Protein AF-A0A936MEN5-F1 (afdb_monomer)

Structure (mmCIF, N/CA/C/O backbone):
data_AF-A0A936MEN5-F1
#
_entry.id   AF-A0A936MEN5-F1
#
loop_
_atom_site.group_PDB
_atom_site.id
_atom_site.type_symbol
_atom_site.label_atom_id
_atom_site.label_alt_id
_atom_site.label_comp_id
_atom_site.label_asym_id
_atom_site.label_entity_id
_atom_site.label_seq_id
_atom_site.pdbx_PDB_ins_code
_atom_site.Cartn_x
_atom_site.Cartn_y
_atom_site.Cartn_z
_atom_site.occupancy
_atom_site.B_iso_or_equiv
_atom_site.auth_seq_id
_atom_site.auth_comp_id
_atom_site.auth_asym_id
_atom_site.auth_atom_id
_atom_site.pdbx_PDB_model_num
ATOM 1 N N . MET A 1 1 ? -27.589 3.993 -7.753 1.00 36.75 1 MET A N 1
ATOM 2 C CA . MET A 1 1 ? -27.238 3.497 -6.403 1.00 36.75 1 MET A CA 1
ATOM 3 C C . MET A 1 1 ? -25.749 3.167 -6.223 1.00 36.75 1 MET A C 1
ATOM 5 O O . MET A 1 1 ? -25.201 3.557 -5.208 1.00 36.75 1 MET A O 1
ATOM 9 N N . ALA A 1 2 ? -25.048 2.535 -7.181 1.00 29.86 2 ALA A N 1
ATOM 10 C CA . ALA A 1 2 ? -23.585 2.337 -7.078 1.00 29.86 2 ALA A CA 1
ATOM 11 C C . ALA A 1 2 ? -22.759 3.634 -7.266 1.00 29.86 2 ALA A C 1
ATOM 13 O O . ALA A 1 2 ? -21.683 3.771 -6.696 1.00 29.86 2 ALA A O 1
ATOM 14 N N . LEU A 1 3 ? -23.285 4.605 -8.023 1.00 28.14 3 LEU A N 1
ATOM 15 C CA . LEU A 1 3 ? -22.621 5.889 -8.296 1.00 28.14 3 LEU A CA 1
ATOM 16 C C . LEU A 1 3 ? -22.562 6.831 -7.078 1.00 28.14 3 LEU A C 1
ATOM 18 O O . LEU A 1 3 ? -21.575 7.537 -6.907 1.00 28.14 3 LEU A O 1
ATOM 22 N N . GLU A 1 4 ? -23.560 6.801 -6.190 1.00 29.73 4 GLU A N 1
ATOM 23 C CA . GLU A 1 4 ? -23.579 7.654 -4.987 1.00 29.73 4 GLU A CA 1
ATOM 24 C C . GLU A 1 4 ? -22.535 7.218 -3.951 1.00 29.73 4 GLU A C 1
ATOM 26 O O . GLU A 1 4 ? -21.900 8.052 -3.308 1.00 29.73 4 GLU A O 1
ATOM 31 N N . ALA A 1 5 ? -22.283 5.909 -3.854 1.00 30.38 5 ALA A N 1
ATOM 32 C CA . ALA A 1 5 ? -21.250 5.363 -2.981 1.00 30.38 5 ALA A CA 1
ATOM 33 C C . ALA A 1 5 ? -19.829 5.706 -3.461 1.00 30.38 5 ALA A C 1
ATOM 35 O O . ALA A 1 5 ? -18.930 5.800 -2.640 1.00 30.38 5 ALA A O 1
ATOM 36 N N . VAL A 1 6 ? -19.606 5.928 -4.762 1.00 36.91 6 VAL A N 1
ATOM 37 C CA . VAL A 1 6 ? -18.304 6.390 -5.281 1.00 36.91 6 VAL A CA 1
ATOM 38 C C . VAL A 1 6 ? -18.118 7.891 -5.026 1.00 36.91 6 VAL A C 1
ATOM 40 O O . VAL A 1 6 ? -17.028 8.321 -4.655 1.00 36.91 6 VAL A O 1
ATOM 43 N N . ALA A 1 7 ? 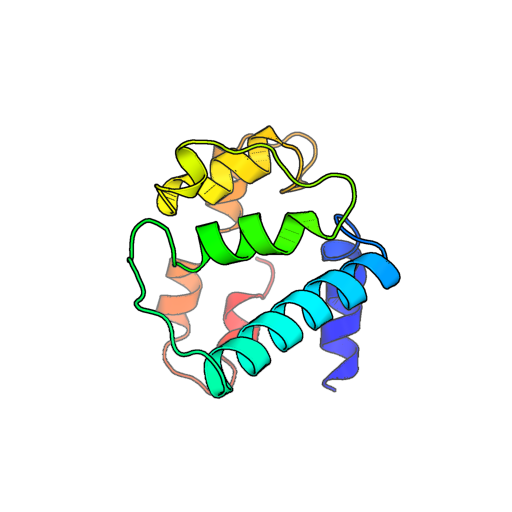-19.186 8.685 -5.148 1.00 33.66 7 ALA A N 1
ATOM 44 C CA . ALA A 1 7 ? -19.149 10.128 -4.912 1.00 33.66 7 ALA A CA 1
ATOM 45 C C . ALA A 1 7 ? -18.862 10.487 -3.443 1.00 33.66 7 ALA A C 1
ATOM 47 O O . ALA A 1 7 ? -18.089 11.403 -3.177 1.00 33.66 7 ALA A O 1
ATOM 48 N N . ALA A 1 8 ? -19.404 9.722 -2.489 1.00 32.25 8 ALA A N 1
ATOM 49 C CA . ALA A 1 8 ? -19.185 9.948 -1.057 1.00 32.25 8 ALA A CA 1
ATOM 50 C C . ALA A 1 8 ? -17.728 9.716 -0.600 1.00 32.25 8 ALA A C 1
ATOM 52 O O . ALA A 1 8 ? -17.321 10.227 0.440 1.00 32.25 8 ALA A O 1
ATOM 53 N N . TRP A 1 9 ? -16.935 8.972 -1.379 1.00 35.25 9 TRP A N 1
ATOM 54 C CA . TRP A 1 9 ? -15.524 8.683 -1.093 1.00 35.25 9 TRP A CA 1
ATOM 55 C C . TRP A 1 9 ? -14.567 9.462 -1.995 1.00 35.25 9 TRP A C 1
ATOM 57 O O . TRP A 1 9 ? -13.361 9.421 -1.772 1.00 35.25 9 TRP A O 1
ATOM 67 N N . ALA A 1 10 ? -15.072 10.192 -2.993 1.00 34.91 10 ALA A N 1
ATOM 68 C CA . ALA A 1 10 ? -14.243 10.982 -3.896 1.00 34.91 10 ALA A CA 1
ATOM 69 C C . ALA A 1 10 ? -13.368 12.024 -3.164 1.00 34.91 10 ALA A C 1
ATOM 71 O O . ALA A 1 10 ? -12.198 12.115 -3.523 1.00 34.91 10 ALA A O 1
ATOM 72 N N . PRO A 1 11 ? -13.839 12.728 -2.111 1.00 39.06 11 PRO A N 1
ATOM 73 C CA . PRO A 1 11 ? -12.987 13.627 -1.326 1.00 39.06 11 PRO A CA 1
ATOM 74 C C . PRO A 1 11 ? -11.963 12.882 -0.456 1.00 39.06 11 PRO A C 1
ATOM 76 O O . PRO A 1 11 ? -10.865 13.376 -0.263 1.00 39.06 11 PRO A O 1
ATOM 79 N N . LEU A 1 12 ? -12.293 11.674 0.023 1.00 40.44 12 LEU A N 1
ATOM 80 C CA . LEU A 1 12 ? -11.396 10.822 0.825 1.00 40.44 12 LEU A CA 1
ATOM 81 C C . LEU A 1 12 ? -10.347 10.079 -0.028 1.00 40.44 12 LEU A C 1
ATOM 83 O O . LEU A 1 12 ? -9.351 9.588 0.491 1.00 40.44 12 LEU A O 1
ATOM 87 N N . MET A 1 13 ? -10.582 9.965 -1.338 1.00 38.69 13 MET A N 1
ATOM 88 C CA . MET A 1 13 ? -9.667 9.385 -2.332 1.00 38.69 13 MET A CA 1
ATOM 89 C C . MET A 1 13 ? -8.921 10.458 -3.141 1.00 38.69 13 MET A C 1
ATOM 91 O O . MET A 1 13 ? -8.017 10.132 -3.915 1.00 38.69 13 MET A O 1
ATOM 95 N N . ALA A 1 14 ? -9.302 11.729 -2.997 1.00 40.53 14 ALA A N 1
ATOM 96 C CA . ALA A 1 14 ? -8.614 12.862 -3.592 1.00 40.53 14 ALA A CA 1
ATOM 97 C C . ALA A 1 14 ? -7.410 13.223 -2.718 1.00 40.53 14 ALA A C 1
ATOM 99 O O . ALA A 1 14 ? -7.475 14.155 -1.931 1.00 40.53 14 ALA A O 1
ATOM 100 N N . GLY A 1 15 ? -6.322 12.458 -2.837 1.00 56.28 15 GLY A N 1
ATOM 101 C CA . GLY A 1 15 ? -5.136 12.747 -2.024 1.00 56.28 15 GLY A CA 1
ATOM 102 C C . GLY A 1 15 ? -3.821 12.078 -2.408 1.00 56.28 15 GLY A C 1
ATOM 103 O O . GLY A 1 15 ? -2.844 12.254 -1.694 1.00 56.28 15 GLY A O 1
ATOM 104 N N . VAL A 1 16 ? -3.722 11.308 -3.504 1.00 59.44 16 VAL A N 1
ATOM 105 C CA . VAL A 1 16 ? -2.426 10.661 -3.829 1.00 59.44 16 VAL A CA 1
ATOM 106 C C . VAL A 1 16 ? -2.048 10.700 -5.307 1.00 59.44 16 VAL A C 1
ATOM 108 O O . VAL A 1 16 ? -0.872 10.871 -5.611 1.00 59.44 16 VAL A O 1
ATOM 111 N N . LEU A 1 17 ? -3.001 10.548 -6.232 1.00 68.19 17 LEU A N 1
ATOM 112 C CA . LEU A 1 17 ? -2.725 10.486 -7.673 1.00 68.19 17 LEU A CA 1
ATOM 113 C C . LEU A 1 17 ? -3.811 11.213 -8.470 1.00 68.19 17 LEU A C 1
ATOM 115 O O . LEU A 1 17 ? -5.006 11.052 -8.199 1.00 68.19 17 LEU A O 1
ATOM 119 N N . ASP A 1 18 ? -3.397 11.967 -9.483 1.00 84.38 18 ASP A N 1
ATOM 120 C CA . ASP A 1 18 ? -4.292 12.566 -10.469 1.00 84.38 18 ASP A CA 1
ATOM 121 C C . ASP A 1 18 ? -4.927 11.476 -11.376 1.00 84.38 18 ASP A C 1
ATOM 123 O O . ASP A 1 18 ? -4.617 10.280 -11.267 1.00 84.38 18 ASP A O 1
ATOM 127 N N . PRO A 1 19 ? -5.910 11.811 -12.234 1.00 90.19 19 PRO A N 1
ATOM 128 C CA . PRO A 1 19 ? -6.552 10.823 -13.102 1.00 90.19 19 PRO A CA 1
ATOM 129 C C . PRO A 1 19 ? -5.570 10.057 -13.999 1.00 90.19 19 PRO A C 1
ATOM 131 O O . PRO A 1 19 ? -5.751 8.853 -14.205 1.00 90.19 19 PRO A O 1
ATOM 134 N N . GLU A 1 20 ? -4.530 10.727 -14.496 1.00 91.19 20 GLU A N 1
ATOM 135 C CA . GLU A 1 20 ? -3.514 10.117 -15.352 1.00 91.19 20 GLU A CA 1
ATOM 136 C C . GLU A 1 20 ? -2.653 9.121 -14.578 1.00 91.19 20 GLU A C 1
ATOM 138 O O . GLU A 1 20 ? -2.503 7.982 -15.024 1.00 91.19 20 GLU A O 1
ATOM 143 N N . GLY A 1 21 ? -2.189 9.478 -13.380 1.00 90.81 21 GLY A N 1
ATOM 144 C CA . GLY A 1 21 ? -1.395 8.599 -12.530 1.00 90.81 21 GLY A CA 1
ATOM 145 C C . GLY A 1 21 ? -2.165 7.369 -12.041 1.00 90.81 21 GLY A C 1
ATOM 146 O O . GLY A 1 21 ? -1.627 6.259 -11.984 1.00 90.81 21 GLY A O 1
ATOM 147 N N . ARG A 1 22 ? -3.473 7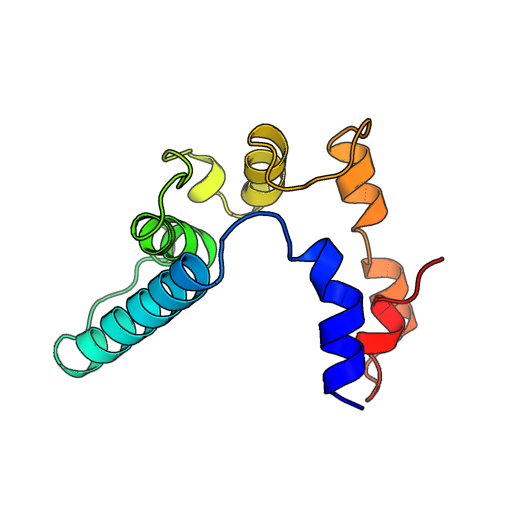.505 -11.773 1.00 91.12 22 ARG A N 1
ATOM 148 C CA . ARG A 1 22 ? -4.345 6.346 -11.492 1.00 91.12 22 ARG A CA 1
ATOM 149 C C . ARG A 1 22 ? -4.453 5.410 -12.693 1.00 91.12 22 ARG A C 1
ATOM 151 O O . ARG A 1 22 ? -4.380 4.191 -12.528 1.00 91.12 22 ARG A O 1
ATOM 158 N N . ARG A 1 23 ? -4.609 5.963 -13.901 1.00 93.31 23 ARG A N 1
ATOM 159 C CA . ARG A 1 23 ? -4.646 5.178 -15.143 1.00 93.31 23 ARG A CA 1
ATOM 160 C C . ARG A 1 23 ? -3.308 4.486 -15.400 1.00 93.31 23 ARG A C 1
ATOM 162 O O . ARG A 1 23 ? -3.308 3.307 -15.738 1.00 93.31 23 ARG A O 1
ATOM 169 N N . ALA A 1 24 ? -2.194 5.193 -15.227 1.00 94.38 24 ALA A N 1
ATOM 170 C CA . ALA A 1 24 ? -0.852 4.653 -15.413 1.00 94.38 24 ALA A CA 1
ATOM 171 C C . ALA A 1 24 ? -0.580 3.483 -14.458 1.00 94.38 24 ALA A C 1
ATOM 173 O O . ALA A 1 24 ? -0.185 2.409 -14.904 1.00 94.38 24 ALA A O 1
ATOM 174 N N . PHE A 1 25 ? -0.902 3.645 -13.171 1.00 94.06 25 PHE A N 1
ATOM 175 C CA . PHE A 1 25 ? -0.784 2.583 -12.168 1.00 94.06 25 PHE A CA 1
ATOM 176 C C . PHE A 1 25 ? -1.606 1.341 -12.527 1.00 94.06 25 PHE A C 1
ATOM 178 O O . PHE A 1 25 ? -1.102 0.222 -12.474 1.00 94.06 25 PHE A O 1
ATOM 185 N N . PHE A 1 26 ? -2.862 1.525 -12.943 1.00 95.50 26 PHE A N 1
ATOM 186 C CA . PHE A 1 26 ? -3.709 0.415 -13.379 1.00 95.50 26 PHE A CA 1
ATOM 187 C C . PHE A 1 26 ? -3.135 -0.307 -14.606 1.00 95.50 26 PHE A C 1
ATOM 189 O O . PHE A 1 26 ? -3.086 -1.537 -14.638 1.00 95.50 26 PHE A O 1
ATOM 196 N N . LEU A 1 27 ? -2.683 0.446 -15.612 1.00 97.44 27 LEU A N 1
ATOM 197 C CA . LEU A 1 27 ? -2.104 -0.133 -16.823 1.00 97.44 27 LEU A CA 1
ATOM 198 C C . LEU A 1 27 ? -0.787 -0.862 -16.553 1.00 97.44 27 LEU A C 1
ATOM 200 O O . LEU A 1 27 ? -0.532 -1.867 -17.210 1.00 97.44 27 LEU A O 1
ATOM 204 N N . GLU A 1 28 ? 0.006 -0.419 -15.577 1.00 97.25 28 GLU A N 1
ATOM 205 C CA . GLU A 1 28 ? 1.220 -1.129 -15.168 1.00 97.25 28 GLU A CA 1
ATOM 206 C C . GLU A 1 28 ? 0.897 -2.518 -14.593 1.00 97.25 28 GLU A C 1
ATOM 208 O O . GLU A 1 28 ? 1.519 -3.507 -14.982 1.00 97.25 28 GLU A O 1
ATOM 213 N N . TYR A 1 29 ? -0.152 -2.639 -13.773 1.00 95.94 29 TYR A N 1
ATOM 214 C CA . TYR A 1 29 ? -0.641 -3.950 -13.330 1.00 95.94 29 TYR A CA 1
ATOM 215 C C . TYR A 1 29 ? -1.106 -4.828 -14.496 1.00 95.94 29 TYR A C 1
ATOM 217 O O . TYR A 1 29 ? -0.745 -6.003 -14.563 1.00 95.94 29 TYR A O 1
ATOM 225 N N . VAL A 1 30 ? -1.891 -4.276 -15.429 1.00 97.62 30 VAL A N 1
ATOM 226 C CA . VAL A 1 30 ? -2.359 -5.021 -16.613 1.00 97.62 30 VAL A CA 1
ATOM 227 C C . VAL A 1 30 ? -1.176 -5.497 -17.458 1.00 97.62 30 VAL A C 1
ATOM 229 O O . VAL A 1 30 ? -1.173 -6.638 -17.920 1.00 97.62 30 VAL A O 1
ATOM 232 N N . ARG A 1 31 ? -0.151 -4.655 -17.627 1.00 97.56 31 ARG A N 1
ATOM 233 C CA . ARG A 1 31 ? 1.083 -5.006 -18.333 1.00 97.56 31 ARG A CA 1
ATOM 234 C C . ARG A 1 31 ? 1.782 -6.191 -17.665 1.00 97.56 31 ARG A C 1
ATOM 236 O O . ARG A 1 31 ? 2.132 -7.134 -18.368 1.00 97.56 31 ARG A O 1
ATOM 243 N N . GLN A 1 32 ? 1.952 -6.172 -16.340 1.00 95.31 32 GLN A N 1
ATOM 244 C CA . GLN A 1 32 ? 2.578 -7.279 -15.604 1.00 95.31 32 GLN A CA 1
ATOM 245 C C . GLN A 1 32 ? 1.770 -8.575 -15.688 1.00 95.31 32 GLN A C 1
ATOM 247 O O . GLN A 1 32 ? 2.333 -9.629 -15.964 1.00 95.31 32 GLN A O 1
ATOM 252 N N . ILE A 1 33 ? 0.447 -8.503 -15.527 1.00 94.94 33 ILE A N 1
ATOM 253 C CA . ILE A 1 33 ? -0.434 -9.674 -15.642 1.00 94.94 33 ILE A CA 1
ATOM 254 C C . ILE A 1 33 ? -0.353 -10.290 -17.044 1.00 94.94 33 ILE A C 1
ATOM 256 O O . ILE A 1 33 ? -0.278 -11.509 -17.178 1.00 94.94 33 ILE A O 1
ATOM 260 N N . ASN A 1 34 ? -0.331 -9.461 -18.090 1.00 97.69 34 ASN A N 1
ATOM 261 C CA . ASN A 1 34 ? -0.183 -9.950 -19.459 1.00 97.69 34 ASN A CA 1
ATOM 262 C C . ASN A 1 34 ? 1.207 -10.544 -19.709 1.00 97.69 34 ASN A C 1
ATOM 264 O O . ASN A 1 34 ? 1.300 -11.570 -20.371 1.00 97.69 34 ASN A O 1
ATOM 268 N N . ALA A 1 35 ? 2.272 -9.964 -19.148 1.00 96.75 35 ALA A N 1
ATOM 269 C CA . ALA A 1 35 ? 3.615 -10.532 -19.259 1.00 96.75 35 ALA A CA 1
ATOM 270 C C . ALA A 1 35 ? 3.694 -11.933 -18.633 1.00 96.75 35 ALA A C 1
ATOM 272 O O . ALA A 1 35 ? 4.291 -12.823 -19.227 1.00 96.75 35 ALA A O 1
ATOM 273 N N . LEU A 1 36 ? 3.015 -12.162 -17.503 1.00 96.00 36 LEU A N 1
ATOM 274 C CA . LEU A 1 36 ? 2.972 -13.465 -16.826 1.00 96.00 36 LEU A CA 1
ATOM 275 C C . LEU A 1 36 ? 2.301 -14.574 -17.650 1.00 96.00 36 LEU A C 1
ATOM 277 O O . LEU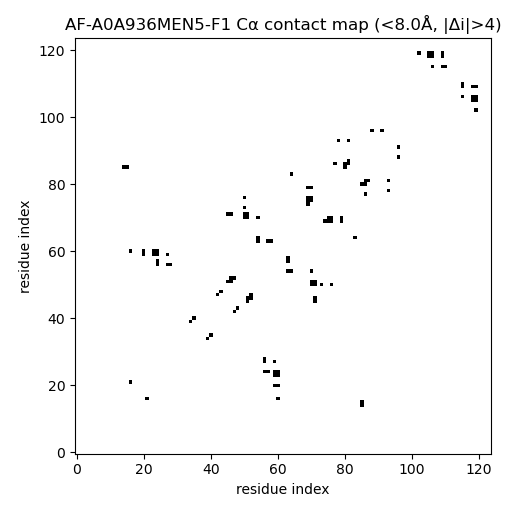 A 1 36 ? 2.559 -15.754 -17.415 1.00 96.00 36 LEU A O 1
ATOM 281 N N . LYS A 1 37 ? 1.445 -14.214 -18.615 1.00 96.69 37 LYS A N 1
ATOM 282 C CA . LYS A 1 37 ? 0.851 -15.172 -19.556 1.00 96.69 37 LYS A CA 1
ATOM 283 C C . LYS A 1 37 ? 1.909 -15.765 -20.488 1.00 96.69 37 LYS A C 1
ATOM 285 O O . LYS A 1 37 ? 1.877 -16.964 -20.751 1.00 96.69 37 LYS A O 1
ATOM 290 N N . ASP A 1 38 ? 2.804 -14.921 -20.992 1.00 97.81 38 ASP A N 1
ATOM 291 C CA . ASP A 1 38 ? 3.818 -15.305 -21.977 1.00 97.81 38 ASP A CA 1
ATOM 292 C C . ASP A 1 38 ? 5.124 -15.761 -21.294 1.00 97.81 38 ASP A C 1
ATOM 294 O O . ASP A 1 38 ? 5.832 -16.635 -21.796 1.00 97.81 38 ASP A O 1
ATOM 298 N N . HIS A 1 39 ? 5.411 -15.209 -20.113 1.00 97.12 39 HIS A N 1
ATOM 299 C CA . HIS A 1 39 ? 6.593 -15.458 -19.295 1.00 97.12 39 HIS A CA 1
ATOM 300 C C . HIS A 1 39 ? 6.182 -15.715 -17.836 1.00 97.12 39 HIS A C 1
ATOM 302 O O . HIS A 1 39 ? 6.155 -14.785 -17.031 1.00 97.12 39 HIS A O 1
ATOM 308 N N . PRO A 1 40 ? 5.840 -16.963 -17.470 1.00 94.56 40 PRO A N 1
ATOM 309 C CA . PRO A 1 40 ? 5.496 -17.285 -16.091 1.00 94.56 40 PRO A CA 1
ATOM 310 C C . PRO A 1 40 ? 6.697 -17.075 -15.159 1.00 94.56 40 PRO A C 1
ATOM 312 O O . PRO A 1 40 ? 7.833 -17.408 -15.502 1.00 94.56 40 PRO A O 1
ATOM 315 N N . GLU A 1 41 ? 6.433 -16.574 -13.953 1.00 93.94 41 GLU A N 1
ATOM 316 C CA . GLU A 1 41 ? 7.448 -16.285 -12.936 1.00 93.94 41 GLU A CA 1
ATOM 317 C C . GLU A 1 41 ? 7.182 -17.065 -11.643 1.00 93.94 41 GLU A C 1
ATOM 319 O O . GLU A 1 41 ? 6.040 -17.376 -11.296 1.00 93.94 41 GLU A O 1
ATOM 324 N N . PHE A 1 42 ? 8.248 -17.369 -10.900 1.00 94.00 42 PHE A N 1
ATOM 325 C CA . PHE A 1 42 ? 8.138 -17.940 -9.560 1.00 94.00 42 PHE A CA 1
ATOM 326 C C . PHE A 1 42 ? 8.004 -16.830 -8.519 1.00 94.00 42 PHE A C 1
ATOM 328 O O . PHE A 1 42 ? 8.832 -15.922 -8.454 1.00 94.00 42 PHE A O 1
ATOM 335 N N . TYR A 1 43 ? 6.990 -16.936 -7.663 1.00 92.62 43 TYR A N 1
ATOM 336 C CA . TYR A 1 43 ? 6.726 -15.944 -6.628 1.00 92.62 43 TYR A CA 1
ATOM 337 C C . TYR A 1 43 ? 7.466 -16.235 -5.327 1.00 92.62 43 TYR A C 1
ATOM 339 O O . TYR A 1 43 ? 7.522 -17.372 -4.859 1.00 92.62 43 TYR A O 1
ATOM 347 N N . ASN A 1 44 ? 7.969 -15.174 -4.700 1.00 91.69 44 ASN A N 1
ATOM 348 C CA . ASN A 1 44 ? 8.555 -15.223 -3.369 1.00 91.69 44 ASN A CA 1
ATOM 349 C C . ASN A 1 44 ? 7.718 -14.357 -2.426 1.00 91.69 44 ASN A C 1
ATOM 351 O O . ASN A 1 44 ? 7.563 -13.170 -2.671 1.00 91.69 44 ASN A O 1
ATOM 355 N N . SER A 1 45 ? 7.216 -14.914 -1.325 1.00 89.06 45 SER A N 1
ATOM 356 C CA . SER A 1 45 ? 6.336 -14.190 -0.394 1.00 89.06 45 SER A CA 1
ATOM 357 C C . SER A 1 45 ? 6.952 -12.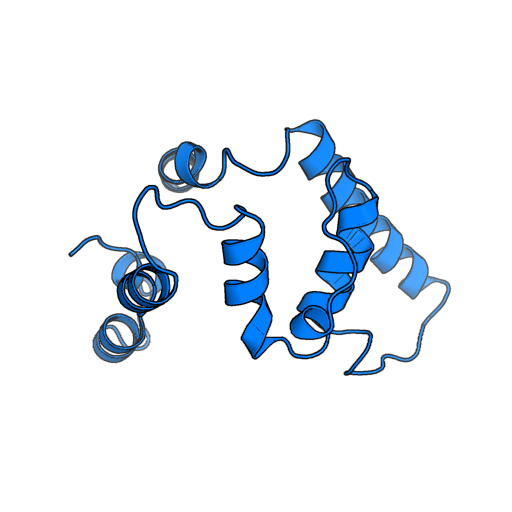914 0.201 1.00 89.06 45 SER A C 1
ATOM 359 O O . SER A 1 45 ? 6.220 -12.011 0.605 1.00 89.06 45 SER A O 1
ATOM 361 N N . LEU A 1 46 ? 8.284 -12.818 0.263 1.00 89.44 46 LEU A N 1
ATOM 362 C CA . LEU A 1 46 ? 8.990 -11.632 0.747 1.00 89.44 46 LEU A CA 1
ATOM 363 C C . LEU A 1 46 ? 8.973 -10.493 -0.276 1.00 89.44 46 LEU A C 1
ATOM 365 O O . LEU A 1 46 ? 8.782 -9.344 0.105 1.00 89.44 46 LEU A O 1
ATOM 369 N N . THR A 1 47 ? 9.189 -10.798 -1.557 1.00 89.88 47 THR A N 1
ATOM 370 C CA . THR A 1 47 ? 9.336 -9.787 -2.622 1.00 89.88 47 THR A CA 1
ATOM 371 C C . THR A 1 47 ? 8.100 -9.655 -3.502 1.00 89.88 47 THR A C 1
ATOM 373 O O . THR A 1 47 ? 7.953 -8.660 -4.204 1.00 89.88 47 THR A O 1
ATOM 376 N N . THR A 1 48 ? 7.185 -10.614 -3.432 1.00 91.94 48 THR A N 1
ATOM 377 C CA . THR A 1 48 ? 5.947 -10.688 -4.201 1.00 91.94 48 THR A CA 1
ATOM 378 C C . THR A 1 48 ? 4.771 -10.908 -3.259 1.00 91.94 48 THR A C 1
ATOM 380 O O . THR A 1 48 ? 4.260 -12.013 -3.079 1.00 91.94 48 THR A O 1
ATOM 383 N N . ASN A 1 49 ? 4.335 -9.824 -2.635 1.00 91.56 49 ASN A N 1
ATOM 384 C CA . ASN A 1 49 ? 3.145 -9.799 -1.801 1.00 91.56 49 ASN A CA 1
ATOM 385 C C . ASN A 1 49 ? 2.307 -8.558 -2.112 1.00 91.56 49 ASN A C 1
ATOM 387 O O . ASN A 1 49 ? 2.614 -7.773 -3.011 1.00 91.56 49 ASN A O 1
ATOM 391 N N . CYS A 1 50 ? 1.216 -8.383 -1.369 1.00 89.31 50 CYS A N 1
ATOM 392 C CA . CYS A 1 50 ? 0.308 -7.264 -1.581 1.00 89.31 50 CYS A CA 1
ATOM 393 C C . CYS A 1 50 ? 0.981 -5.897 -1.395 1.00 89.31 50 CYS A C 1
ATOM 395 O O . CYS A 1 50 ? 0.559 -4.938 -2.026 1.00 89.31 50 CYS A O 1
ATOM 397 N N . THR A 1 51 ? 2.024 -5.784 -0.573 1.00 93.88 51 THR A N 1
ATOM 398 C CA . THR A 1 51 ? 2.708 -4.518 -0.310 1.00 93.88 51 THR A CA 1
ATOM 399 C C . THR A 1 51 ? 3.817 -4.242 -1.314 1.00 93.88 51 THR A C 1
ATOM 401 O O . THR A 1 51 ? 3.846 -3.164 -1.907 1.00 93.88 51 THR A O 1
ATOM 404 N N . THR A 1 52 ? 4.727 -5.195 -1.516 1.00 94.50 52 THR A N 1
ATOM 405 C CA . THR A 1 52 ? 5.880 -5.007 -2.404 1.00 94.50 52 THR A CA 1
ATOM 406 C C . THR A 1 52 ? 5.437 -4.801 -3.845 1.00 94.50 52 THR A C 1
ATOM 408 O O . THR A 1 52 ? 5.952 -3.902 -4.501 1.00 94.50 52 THR A O 1
ATOM 411 N N . ASN A 1 53 ? 4.409 -5.522 -4.304 1.00 94.62 53 ASN A N 1
ATOM 412 C CA . ASN A 1 53 ? 3.854 -5.326 -5.643 1.00 94.62 53 ASN A CA 1
ATOM 413 C C . ASN A 1 53 ? 3.241 -3.929 -5.808 1.00 94.62 53 ASN A C 1
ATOM 415 O O . ASN A 1 53 ? 3.458 -3.280 -6.828 1.00 94.62 53 ASN A O 1
ATOM 419 N N . ILE A 1 54 ? 2.501 -3.430 -4.807 1.00 93.75 54 ILE A N 1
ATOM 420 C CA . ILE A 1 54 ? 1.964 -2.060 -4.831 1.00 93.75 54 ILE A CA 1
ATOM 421 C C . ILE A 1 54 ? 3.099 -1.042 -4.892 1.00 93.75 54 ILE A C 1
ATOM 423 O O . ILE A 1 54 ? 3.031 -0.120 -5.703 1.00 93.75 54 ILE A O 1
ATOM 427 N N . TRP A 1 55 ? 4.138 -1.217 -4.076 1.00 95.31 55 TRP A N 1
ATOM 428 C CA . TRP A 1 55 ? 5.290 -0.325 -4.069 1.00 95.31 55 TRP A CA 1
ATOM 429 C C . TRP A 1 55 ? 6.010 -0.308 -5.423 1.00 95.31 55 TRP A C 1
ATOM 431 O O . TRP A 1 55 ? 6.145 0.763 -6.013 1.00 95.31 55 TRP A O 1
ATOM 441 N N . THR A 1 56 ? 6.367 -1.474 -5.969 1.00 95.12 56 THR A N 1
ATOM 442 C CA . THR A 1 56 ? 7.025 -1.590 -7.280 1.00 95.12 56 THR A CA 1
ATOM 443 C C . THR A 1 56 ? 6.185 -0.953 -8.384 1.00 95.12 56 THR A C 1
ATOM 445 O O . THR A 1 56 ? 6.699 -0.163 -9.171 1.00 95.12 56 THR A O 1
ATOM 448 N N . ASN A 1 57 ? 4.875 -1.212 -8.400 1.00 95.06 57 ASN A N 1
ATOM 449 C CA . ASN A 1 57 ? 3.971 -0.642 -9.401 1.00 95.06 57 ASN A CA 1
ATOM 450 C C . ASN A 1 57 ? 3.750 0.861 -9.233 1.00 95.06 57 ASN A C 1
ATOM 452 O O . ASN A 1 57 ? 3.428 1.550 -10.199 1.00 95.06 57 ASN A O 1
ATOM 456 N N . SER A 1 58 ? 3.957 1.403 -8.031 1.00 93.62 58 SER A N 1
ATOM 457 C CA . SER A 1 58 ? 3.806 2.839 -7.787 1.00 93.62 58 SER A CA 1
ATOM 458 C C . SER A 1 58 ? 4.887 3.675 -8.471 1.00 93.62 58 SER A C 1
ATOM 460 O O . SER A 1 58 ? 4.661 4.860 -8.697 1.00 93.62 58 SER A O 1
ATOM 462 N N . HIS A 1 59 ? 6.013 3.066 -8.870 1.00 94.50 59 HIS A N 1
ATOM 463 C CA . HIS A 1 59 ? 7.121 3.745 -9.549 1.00 94.50 59 HIS A CA 1
ATOM 464 C C . HIS A 1 59 ? 6.742 4.367 -10.898 1.00 94.50 59 HIS A C 1
ATOM 466 O O . HIS A 1 59 ? 7.445 5.262 -11.360 1.00 94.50 59 HIS A O 1
ATOM 472 N N . VAL A 1 60 ? 5.631 3.944 -11.516 1.00 94.75 60 VAL A N 1
ATOM 473 C CA . VAL A 1 60 ? 5.117 4.591 -12.735 1.00 94.75 60 VAL A CA 1
ATOM 474 C C . VAL A 1 60 ? 4.652 6.031 -12.483 1.00 94.75 60 VAL A C 1
ATOM 476 O O . VAL A 1 60 ? 4.530 6.810 -13.424 1.00 94.75 60 VAL A O 1
ATOM 479 N N . ASN A 1 61 ? 4.411 6.400 -11.221 1.00 91.00 61 ASN A N 1
ATOM 480 C CA . ASN A 1 61 ? 3.944 7.722 -10.838 1.00 91.00 61 ASN A CA 1
ATOM 481 C C . ASN A 1 61 ? 5.053 8.584 -10.215 1.00 91.00 61 ASN A C 1
ATOM 483 O O . ASN A 1 61 ? 5.906 8.082 -9.468 1.00 91.00 61 ASN A O 1
ATOM 487 N N . PRO A 1 62 ? 5.012 9.910 -10.446 1.00 85.06 62 PRO A N 1
ATOM 488 C CA . PRO A 1 62 ? 5.820 10.846 -9.681 1.00 85.06 62 PRO A CA 1
ATOM 489 C C . PRO A 1 62 ? 5.405 10.805 -8.202 1.00 85.06 62 PRO A C 1
ATOM 491 O O . PRO A 1 62 ? 4.233 10.638 -7.870 1.00 85.06 62 PRO A O 1
ATOM 494 N N . GLY A 1 63 ? 6.378 10.940 -7.299 1.00 85.12 63 GLY A N 1
ATOM 495 C CA . GLY A 1 63 ? 6.122 10.869 -5.859 1.00 85.12 63 GLY A CA 1
ATOM 496 C C . GLY A 1 63 ? 5.874 9.451 -5.341 1.00 85.12 63 GLY A C 1
ATOM 497 O O . GLY A 1 63 ? 5.144 9.282 -4.369 1.00 85.12 63 GLY A O 1
ATOM 498 N N . HIS A 1 64 ? 6.450 8.412 -5.945 1.00 89.56 64 HIS A N 1
ATOM 499 C CA . HIS A 1 64 ? 6.532 7.112 -5.276 1.00 89.56 64 HIS A CA 1
ATOM 500 C C . HIS A 1 64 ? 7.367 7.225 -3.993 1.00 89.56 64 HIS A C 1
ATOM 502 O O . HIS A 1 64 ? 8.264 8.062 -3.874 1.00 89.56 64 HIS A O 1
ATOM 508 N N . LEU A 1 65 ? 7.040 6.400 -3.005 1.00 91.69 65 LEU A N 1
ATOM 509 C CA . LEU A 1 65 ? 7.761 6.390 -1.740 1.00 91.69 65 LEU A CA 1
ATOM 510 C C . LEU A 1 65 ? 9.082 5.609 -1.875 1.00 91.69 65 LEU A C 1
ATOM 512 O O . LEU A 1 65 ? 9.120 4.628 -2.621 1.00 91.69 65 LEU A O 1
ATOM 516 N N . PRO A 1 66 ? 10.165 6.004 -1.179 1.00 93.75 66 PRO A N 1
ATOM 517 C CA . PRO A 1 66 ? 11.424 5.261 -1.217 1.00 93.75 66 PRO A CA 1
ATOM 518 C C . PRO A 1 66 ? 11.270 3.849 -0.630 1.00 93.75 66 PRO A C 1
ATOM 520 O O . PRO A 1 66 ? 10.333 3.557 0.106 1.00 93.75 66 PRO A O 1
ATOM 523 N N . LEU A 1 67 ? 12.206 2.945 -0.916 1.00 93.94 67 LEU A N 1
ATOM 524 C CA . LEU A 1 67 ? 12.185 1.631 -0.272 1.00 93.94 67 LEU A CA 1
ATOM 525 C C . LEU A 1 67 ? 12.412 1.776 1.243 1.00 93.94 67 LEU A C 1
ATOM 527 O O . LEU A 1 67 ? 13.363 2.419 1.681 1.00 93.94 67 LEU A O 1
ATOM 531 N N . SER A 1 68 ? 11.565 1.128 2.041 1.00 95.44 68 SER A N 1
ATOM 532 C CA . SER A 1 68 ? 11.709 0.998 3.493 1.00 95.44 68 SER A CA 1
ATOM 533 C C . SER A 1 68 ? 11.556 -0.464 3.895 1.00 95.44 68 SER A C 1
ATOM 535 O O . SER A 1 68 ? 10.783 -1.201 3.283 1.00 95.44 68 SER A O 1
ATOM 537 N N . TRP A 1 69 ? 12.228 -0.895 4.965 1.00 95.69 69 TRP A N 1
ATOM 538 C CA . TRP A 1 69 ? 12.043 -2.245 5.514 1.00 95.69 69 TRP A CA 1
ATOM 539 C C . TRP A 1 69 ? 10.578 -2.511 5.910 1.00 95.69 69 TRP A C 1
ATOM 541 O O . TRP A 1 69 ? 10.114 -3.648 5.836 1.00 95.69 69 TRP A O 1
ATOM 551 N N . LYS A 1 70 ? 9.820 -1.454 6.245 1.00 95.38 70 LYS A N 1
ATOM 552 C CA . LYS A 1 70 ? 8.383 -1.516 6.556 1.00 95.38 70 LYS A CA 1
ATOM 553 C C . LYS A 1 70 ? 7.532 -1.998 5.371 1.00 95.38 70 LYS A C 1
ATOM 555 O O . LYS A 1 70 ? 6.412 -2.446 5.576 1.00 95.38 70 LYS A O 1
ATOM 560 N N . ILE A 1 71 ? 8.059 -1.942 4.144 1.00 94.62 71 ILE A N 1
ATOM 561 C CA . ILE A 1 71 ? 7.415 -2.483 2.934 1.00 94.62 71 ILE A CA 1
ATOM 562 C C . ILE A 1 71 ? 7.529 -4.013 2.895 1.00 94.62 71 ILE A C 1
ATOM 564 O O . ILE A 1 71 ? 6.598 -4.688 2.465 1.00 94.62 71 ILE A O 1
ATOM 568 N N . LEU A 1 72 ? 8.644 -4.566 3.384 1.00 93.06 72 LEU A N 1
ATOM 569 C CA . LEU A 1 72 ? 8.849 -6.014 3.496 1.00 93.06 72 LEU A CA 1
ATOM 570 C C . LEU A 1 72 ? 8.052 -6.602 4.670 1.00 93.06 72 LEU A C 1
ATOM 572 O O . LEU A 1 72 ? 7.553 -7.721 4.593 1.00 93.06 72 LEU A O 1
ATOM 576 N N . ALA A 1 73 ? 7.910 -5.835 5.752 1.00 93.50 73 ALA A N 1
ATOM 577 C CA . ALA A 1 73 ? 7.120 -6.199 6.920 1.00 93.50 73 ALA A CA 1
ATOM 578 C C . ALA A 1 73 ? 5.719 -5.568 6.848 1.00 93.50 73 ALA A C 1
ATOM 580 O O . ALA A 1 73 ? 5.450 -4.582 7.531 1.00 93.50 73 ALA A O 1
ATOM 581 N N . SER A 1 74 ? 4.816 -6.154 6.050 1.00 89.19 74 SER A N 1
ATOM 582 C CA . SER A 1 74 ? 3.501 -5.582 5.694 1.00 89.19 74 SER A CA 1
ATOM 583 C C . SER A 1 74 ? 2.674 -5.007 6.860 1.00 89.19 74 SER A C 1
ATOM 585 O O . SER A 1 74 ? 1.918 -4.058 6.663 1.00 89.19 74 SER A O 1
ATOM 587 N N . GLY A 1 75 ? 2.825 -5.528 8.084 1.00 92.00 75 GLY A N 1
ATOM 588 C CA . GLY A 1 75 ? 2.167 -4.991 9.284 1.00 92.00 75 GLY A CA 1
ATOM 589 C C . GLY A 1 75 ? 2.563 -3.551 9.654 1.00 92.00 75 GLY A C 1
ATOM 590 O O . GLY A 1 75 ? 1.794 -2.872 10.329 1.00 92.00 75 GLY A O 1
ATOM 591 N N . HIS A 1 76 ? 3.713 -3.061 9.181 1.00 95.44 76 HIS A N 1
ATOM 592 C CA . HIS A 1 76 ? 4.224 -1.706 9.428 1.00 95.44 76 HIS A CA 1
ATOM 593 C C . HIS A 1 76 ? 3.922 -0.712 8.297 1.00 95.44 76 HIS A C 1
ATOM 595 O O . HIS A 1 76 ? 4.239 0.472 8.407 1.00 95.44 76 HIS A O 1
ATOM 601 N N . VAL A 1 77 ? 3.287 -1.157 7.212 1.00 94.56 77 VAL A N 1
ATOM 602 C CA . VAL A 1 77 ? 2.951 -0.298 6.066 1.00 94.56 77 VAL A CA 1
ATOM 603 C C . VAL A 1 77 ? 2.045 0.869 6.450 1.00 94.56 77 VAL A C 1
ATOM 605 O O . VAL A 1 77 ? 2.310 1.972 5.978 1.00 94.56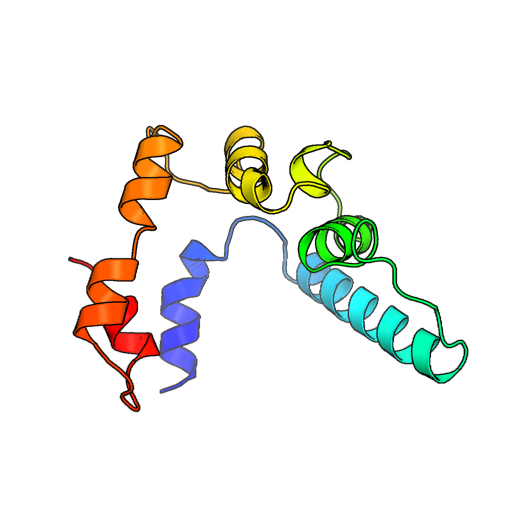 77 VAL A O 1
ATOM 608 N N . PRO A 1 78 ? 1.019 0.709 7.312 1.00 93.19 78 PRO A N 1
ATOM 609 C CA . PRO A 1 78 ? 0.195 1.848 7.705 1.00 93.19 78 PRO A CA 1
ATOM 610 C C . PRO A 1 78 ? 1.005 2.940 8.417 1.00 93.19 78 PRO A C 1
ATOM 612 O O . PRO A 1 78 ? 0.811 4.117 8.138 1.00 93.19 78 PRO A O 1
ATOM 615 N N . GLU A 1 79 ? 1.950 2.559 9.279 1.00 94.06 79 GLU A N 1
ATOM 616 C CA . GLU A 1 79 ? 2.845 3.507 9.954 1.00 94.06 79 GLU A CA 1
ATOM 617 C C . GLU A 1 79 ? 3.748 4.217 8.940 1.00 94.06 79 GLU A C 1
ATOM 619 O O . GLU A 1 79 ? 3.866 5.437 8.961 1.00 94.06 79 GLU A O 1
ATOM 624 N N . TYR A 1 80 ? 4.309 3.465 7.988 1.00 94.75 80 TYR A N 1
ATOM 625 C CA . TYR A 1 80 ? 5.115 4.026 6.908 1.00 94.75 80 TYR A CA 1
ATOM 626 C C . TYR A 1 80 ? 4.338 5.047 6.063 1.00 94.75 80 TYR A C 1
ATOM 628 O O . TYR A 1 80 ? 4.845 6.122 5.750 1.00 94.75 80 TYR A O 1
ATOM 636 N N . LEU A 1 81 ? 3.090 4.739 5.709 1.00 92.75 81 LEU A N 1
ATOM 637 C CA . LEU A 1 81 ? 2.229 5.654 4.964 1.00 92.75 81 LEU A CA 1
ATOM 638 C C . LEU A 1 81 ? 1.884 6.904 5.786 1.00 92.75 81 LEU A C 1
ATOM 640 O O . LEU A 1 81 ? 1.887 8.000 5.232 1.00 92.75 81 LEU A O 1
ATOM 644 N N . PHE A 1 82 ? 1.636 6.762 7.090 1.00 92.50 82 PHE A N 1
ATOM 645 C CA . PHE A 1 82 ? 1.387 7.887 7.994 1.00 92.50 82 PHE A CA 1
ATOM 646 C C . PHE A 1 82 ? 2.602 8.823 8.101 1.00 92.50 82 PHE A C 1
ATOM 648 O O . PHE A 1 82 ? 2.467 10.025 7.888 1.00 92.50 82 PHE A O 1
ATOM 655 N N . GLU A 1 83 ? 3.799 8.276 8.337 1.00 92.44 83 GLU A N 1
ATOM 656 C CA . GLU A 1 83 ? 5.061 9.035 8.413 1.00 92.44 83 GLU A CA 1
ATOM 657 C C . GLU A 1 83 ? 5.365 9.818 7.125 1.00 92.44 83 GLU A C 1
ATOM 659 O O . GLU A 1 83 ? 6.007 10.864 7.170 1.00 92.44 83 GLU A O 1
ATOM 664 N N . ASN A 1 84 ? 4.886 9.326 5.978 1.00 91.19 84 ASN A N 1
ATOM 665 C CA . ASN A 1 84 ? 5.061 9.958 4.669 1.00 91.19 84 ASN A CA 1
ATOM 666 C C . ASN A 1 84 ? 3.837 10.778 4.215 1.00 91.19 84 ASN A C 1
ATOM 668 O O . ASN A 1 84 ? 3.710 11.084 3.027 1.00 91.19 84 ASN A O 1
ATOM 672 N N . GLY A 1 85 ? 2.915 11.101 5.130 1.00 88.06 85 GLY A N 1
ATOM 673 C CA . GLY A 1 85 ? 1.764 11.966 4.856 1.00 88.06 85 GLY A CA 1
ATOM 674 C C . GLY A 1 85 ? 0.732 11.377 3.889 1.00 88.06 85 GLY A C 1
ATOM 675 O O . GLY A 1 85 ? -0.007 12.123 3.262 1.00 88.06 85 GLY A O 1
ATOM 676 N N . ARG A 1 86 ? 0.685 10.048 3.725 1.00 86.69 86 ARG A N 1
ATOM 677 C CA . ARG A 1 86 ? -0.270 9.347 2.839 1.00 86.69 86 ARG A CA 1
ATOM 678 C C . ARG A 1 86 ? -1.551 8.902 3.529 1.00 86.69 86 ARG A C 1
ATOM 680 O O . ARG A 1 86 ? -2.477 8.462 2.856 1.00 86.69 86 ARG A O 1
ATOM 687 N N . LEU A 1 87 ? -1.587 8.972 4.854 1.00 85.12 87 LEU A N 1
ATOM 688 C CA . LEU A 1 87 ? -2.793 8.785 5.652 1.00 85.12 87 LEU A CA 1
ATOM 689 C C . LEU A 1 87 ? -3.127 10.144 6.268 1.00 85.12 87 LEU A C 1
ATOM 691 O O . LEU A 1 87 ? -2.585 10.503 7.310 1.00 85.12 87 LEU A O 1
ATOM 695 N N . GLU A 1 88 ? -3.936 10.932 5.562 1.00 68.12 88 GLU A N 1
ATOM 696 C CA . GLU A 1 88 ? -4.310 12.283 5.983 1.00 68.12 88 GLU A CA 1
ATOM 697 C C . GLU A 1 88 ? -5.305 12.243 7.154 1.00 68.12 88 GLU A C 1
ATOM 699 O O . GLU A 1 88 ? -6.428 11.764 7.009 1.00 68.12 88 GLU A O 1
ATOM 704 N N . ASP A 1 89 ? -4.904 12.781 8.308 1.00 68.88 89 ASP A N 1
ATOM 705 C CA . ASP A 1 89 ? -5.812 13.223 9.377 1.00 68.88 89 ASP A CA 1
ATOM 706 C C . ASP A 1 89 ? -5.114 14.349 10.173 1.00 68.88 89 ASP A C 1
ATOM 708 O O . ASP A 1 89 ? -4.279 14.075 11.047 1.00 68.88 89 ASP A O 1
ATOM 712 N N . PRO A 1 90 ? -5.339 15.629 9.808 1.00 73.75 90 PRO A N 1
ATOM 713 C CA . PRO A 1 90 ? -4.624 16.754 10.399 1.00 73.75 90 PRO A CA 1
ATOM 714 C C . PRO A 1 90 ? -4.752 16.789 11.925 1.00 73.75 90 PRO A C 1
ATOM 716 O O . PRO A 1 90 ? -5.848 16.868 12.475 1.00 73.75 90 PRO A O 1
ATOM 719 N N . GLY A 1 91 ? -3.609 16.781 12.614 1.00 81.50 91 GLY A N 1
ATOM 720 C CA . GLY A 1 91 ? -3.547 16.919 14.072 1.00 81.50 91 GLY A CA 1
ATOM 721 C C . GLY A 1 91 ? -3.716 15.620 14.863 1.00 81.50 91 GLY A C 1
ATOM 722 O O . GLY A 1 91 ? -3.741 15.678 16.091 1.00 81.50 91 GLY A O 1
ATOM 723 N N . LEU A 1 92 ? -3.797 14.463 14.202 1.00 88.88 92 LEU A N 1
ATOM 724 C CA . LEU A 1 92 ? -3.805 13.168 14.878 1.00 88.88 92 LEU A CA 1
ATOM 725 C C . LEU A 1 92 ? -2.426 12.532 15.004 1.00 88.88 92 LEU A C 1
ATOM 727 O O . LEU A 1 92 ? -1.568 12.675 14.138 1.00 88.88 92 LEU A O 1
ATOM 731 N N . THR A 1 93 ? -2.257 11.727 16.053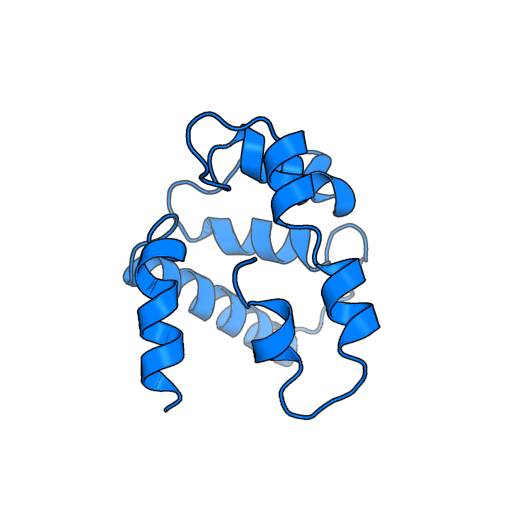 1.00 93.94 93 THR A N 1
ATOM 732 C CA . THR A 1 93 ? -1.164 10.754 16.140 1.00 93.94 93 THR A CA 1
ATOM 733 C C . THR A 1 93 ? -1.505 9.484 15.351 1.00 93.94 93 THR A C 1
ATOM 735 O O . THR A 1 93 ? -2.677 9.156 15.151 1.00 93.94 93 THR A O 1
ATOM 738 N N . PHE A 1 94 ? -0.495 8.696 14.964 1.00 93.25 94 PHE A N 1
ATOM 739 C CA . PHE A 1 94 ? -0.727 7.399 14.313 1.00 93.25 94 PHE A CA 1
ATOM 740 C C . PHE A 1 94 ? -1.618 6.473 15.160 1.00 93.25 94 PHE A C 1
ATOM 742 O O . PHE A 1 94 ? -2.496 5.792 14.632 1.00 93.25 94 PHE A O 1
ATOM 749 N N . ALA A 1 95 ? -1.463 6.506 16.488 1.00 94.50 95 ALA A N 1
ATOM 750 C CA . ALA A 1 95 ? -2.305 5.745 17.405 1.00 94.50 95 ALA A CA 1
ATOM 751 C C . ALA A 1 95 ? -3.781 6.175 17.335 1.00 94.50 95 ALA A C 1
ATOM 753 O O . ALA A 1 95 ? -4.672 5.339 17.480 1.00 94.50 95 ALA A O 1
ATOM 754 N N . ASP A 1 96 ? -4.067 7.460 17.117 1.00 93.00 96 ASP A N 1
ATOM 755 C CA . ASP A 1 96 ? -5.440 7.952 16.950 1.00 93.00 96 ASP A CA 1
ATOM 756 C C . ASP A 1 96 ? -6.035 7.471 15.625 1.00 93.00 96 ASP A C 1
ATOM 758 O O . ASP A 1 96 ? -7.169 6.985 15.606 1.00 93.00 96 ASP A O 1
ATOM 762 N N . VAL A 1 97 ? -5.248 7.518 14.543 1.00 90.88 97 VAL A N 1
ATOM 763 C CA . VAL A 1 97 ? -5.628 6.973 13.230 1.00 90.88 97 VAL A CA 1
ATOM 764 C C . VAL A 1 97 ? -5.950 5.479 13.341 1.00 90.88 97 VAL A C 1
ATOM 766 O O . VAL A 1 97 ? -6.999 5.035 12.872 1.00 90.88 97 VAL A O 1
ATOM 769 N N . GLN A 1 98 ? -5.110 4.697 14.028 1.00 91.31 98 GLN A N 1
ATOM 770 C CA . GLN A 1 98 ? -5.355 3.269 14.259 1.00 91.31 98 GLN A CA 1
ATOM 771 C C . GLN A 1 98 ? -6.642 3.018 15.052 1.00 91.31 98 GLN A C 1
ATOM 773 O O . GLN A 1 98 ? -7.414 2.128 14.691 1.00 91.31 98 GLN A O 1
ATOM 778 N N . ARG A 1 99 ? -6.904 3.802 16.110 1.00 90.50 99 ARG A N 1
ATOM 779 C CA . ARG A 1 99 ? -8.145 3.677 16.891 1.00 90.50 99 ARG A CA 1
ATOM 780 C C . ARG A 1 99 ? -9.376 3.987 16.042 1.00 90.50 99 ARG A C 1
ATOM 782 O O . ARG A 1 99 ? -10.326 3.209 16.072 1.00 90.50 99 ARG A O 1
ATOM 789 N N . ARG A 1 100 ? -9.346 5.057 15.240 1.00 86.69 100 ARG A N 1
ATOM 790 C CA . ARG A 1 100 ? -10.445 5.422 14.322 1.00 86.69 100 ARG A CA 1
ATOM 791 C C . ARG A 1 100 ? -10.699 4.347 13.260 1.00 86.69 100 ARG A C 1
ATOM 793 O O . ARG A 1 100 ? -11.851 4.039 12.954 1.00 86.69 100 ARG A O 1
ATOM 800 N N . ALA A 1 101 ? -9.634 3.741 12.734 1.00 88.06 101 ALA A N 1
ATOM 801 C CA . ALA A 1 101 ? -9.708 2.688 11.723 1.00 88.06 101 ALA A CA 1
ATOM 802 C C . ALA A 1 101 ? -10.100 1.303 12.283 1.00 88.06 101 ALA A C 1
ATOM 804 O O . ALA A 1 101 ? -10.331 0.368 11.512 1.00 88.06 101 ALA A O 1
ATOM 805 N N . HIS A 1 102 ? -10.186 1.132 13.607 1.00 90.44 102 HIS A N 1
ATOM 806 C CA . HIS A 1 102 ? -10.460 -0.162 14.226 1.00 90.44 102 HIS A CA 1
ATOM 807 C C . HIS A 1 102 ? -11.943 -0.564 14.106 1.00 90.44 102 HIS A C 1
ATOM 809 O O . HIS A 1 102 ? -12.773 -0.310 14.981 1.00 90.44 102 HIS A O 1
ATOM 815 N N . ILE A 1 103 ? -12.278 -1.262 13.018 1.00 91.56 103 ILE A N 1
ATOM 816 C CA . ILE A 1 103 ? -13.647 -1.714 12.719 1.00 91.56 103 ILE A CA 1
ATOM 817 C C . ILE A 1 103 ? -13.996 -3.101 13.282 1.00 91.56 103 ILE A C 1
ATOM 819 O O . ILE A 1 103 ? -15.121 -3.562 13.102 1.00 91.56 103 ILE A O 1
ATOM 823 N N . ASN A 1 104 ? -13.071 -3.795 13.955 1.00 93.38 104 ASN A N 1
ATOM 824 C CA . ASN A 1 104 ? -13.252 -5.209 14.317 1.00 93.38 104 ASN A CA 1
ATOM 825 C C . ASN A 1 104 ? -14.500 -5.460 15.173 1.00 93.38 104 ASN A C 1
ATOM 827 O O . ASN A 1 104 ? -15.194 -6.449 14.957 1.00 93.38 104 ASN A O 1
ATOM 831 N N . ALA A 1 105 ? -14.801 -4.576 16.129 1.00 93.06 105 ALA A N 1
ATOM 832 C CA . ALA A 1 105 ? -16.003 -4.695 16.954 1.00 93.06 10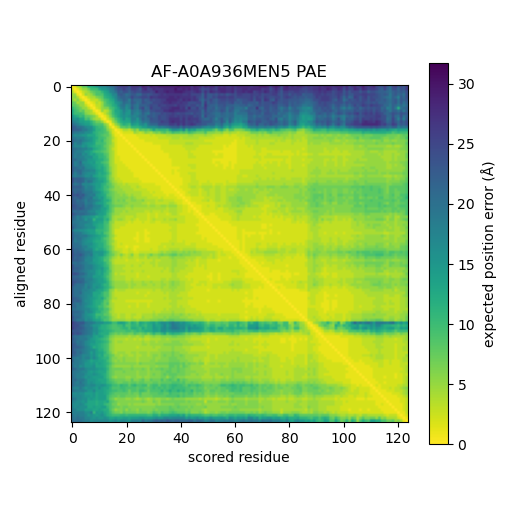5 ALA A CA 1
ATOM 833 C C . ALA A 1 105 ? -17.281 -4.576 16.104 1.00 93.06 105 ALA A C 1
ATOM 835 O O . ALA A 1 105 ? -18.173 -5.415 16.216 1.00 93.06 105 ALA A O 1
ATOM 836 N N . ARG A 1 106 ? -17.321 -3.599 15.186 1.00 91.00 106 ARG A N 1
ATOM 837 C CA . ARG A 1 106 ? -18.429 -3.391 14.238 1.00 91.00 106 ARG A CA 1
ATOM 838 C C . ARG A 1 106 ? -18.596 -4.586 13.300 1.00 91.00 106 ARG A C 1
ATOM 840 O O . ARG A 1 106 ? -19.707 -5.069 13.116 1.00 91.00 106 ARG A O 1
ATOM 847 N N . ALA A 1 107 ? -17.495 -5.101 12.755 1.00 94.06 107 ALA A N 1
ATOM 848 C CA . ALA A 1 107 ? -17.492 -6.270 11.880 1.00 94.06 107 ALA A CA 1
ATOM 849 C C . ALA A 1 107 ? -17.997 -7.531 12.598 1.00 94.06 107 ALA A C 1
ATOM 851 O O . ALA A 1 107 ? -18.848 -8.242 12.069 1.00 94.06 107 ALA A O 1
ATOM 852 N N . LYS A 1 108 ? -17.526 -7.780 13.827 1.00 95.50 108 LYS A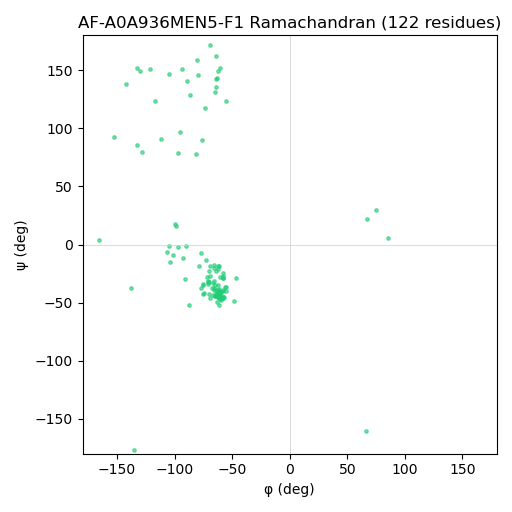 N 1
ATOM 853 C CA . LYS A 1 108 ? -17.986 -8.910 14.649 1.00 95.50 108 LYS A CA 1
ATOM 854 C C . LYS A 1 108 ? -19.473 -8.801 14.986 1.00 95.50 108 LYS A C 1
ATOM 856 O O . LYS A 1 108 ? -20.182 -9.792 14.868 1.00 95.50 108 LYS A O 1
ATOM 861 N N . ALA A 1 109 ? -19.946 -7.610 15.356 1.00 94.75 109 ALA A N 1
ATOM 862 C CA . ALA A 1 109 ? -21.357 -7.370 15.655 1.00 94.75 109 ALA A CA 1
ATOM 863 C C . ALA A 1 109 ? -22.263 -7.503 14.417 1.00 94.75 109 ALA A C 1
ATOM 865 O O . ALA A 1 109 ? -23.403 -7.941 14.535 1.00 94.75 109 ALA A O 1
ATOM 866 N N . ALA A 1 110 ? -21.767 -7.142 13.227 1.00 94.94 110 ALA A N 1
ATOM 867 C CA . ALA A 1 110 ? -22.531 -7.238 11.985 1.00 94.94 110 ALA A CA 1
ATOM 868 C C . ALA A 1 110 ? -22.777 -8.689 11.532 1.00 94.94 110 ALA A C 1
ATOM 870 O O . ALA A 1 110 ? -23.819 -8.958 10.935 1.00 94.94 110 ALA A O 1
ATOM 871 N N . GLY A 1 111 ? -21.842 -9.608 11.805 1.00 95.00 111 GLY A N 1
ATOM 872 C CA . GLY A 1 111 ? -21.912 -10.992 11.330 1.00 95.00 111 GLY A CA 1
ATOM 873 C C . GLY A 1 111 ? -21.788 -11.111 9.804 1.00 95.00 111 GLY A C 1
ATOM 874 O O . GLY A 1 111 ? -21.295 -10.206 9.134 1.00 95.00 111 GLY A O 1
ATOM 875 N N . ILE A 1 112 ? -22.226 -12.237 9.236 1.00 94.38 112 ILE A N 1
ATOM 876 C CA . ILE A 1 112 ? -22.206 -12.470 7.783 1.00 94.38 112 ILE A CA 1
ATOM 877 C C . ILE A 1 112 ? -23.580 -12.108 7.219 1.00 94.38 112 ILE A C 1
ATOM 879 O O . ILE A 1 112 ? -24.517 -12.900 7.281 1.00 94.38 112 ILE A O 1
ATOM 883 N N . VAL A 1 113 ? -23.700 -10.889 6.695 1.00 96.00 113 VAL A N 1
ATOM 884 C CA . VAL A 1 113 ? -24.955 -10.334 6.167 1.00 96.00 113 VAL A CA 1
ATOM 885 C C . VAL A 1 113 ? -24.744 -9.693 4.789 1.00 96.00 113 VAL A C 1
ATOM 887 O O . VAL A 1 113 ? -23.646 -9.193 4.523 1.00 96.00 113 VAL A O 1
ATOM 890 N N . PRO A 1 114 ? -25.767 -9.654 3.910 1.00 96.25 114 PRO A N 1
ATOM 891 C CA . PRO A 1 114 ? -25.630 -9.084 2.564 1.00 96.25 114 PRO A CA 1
ATOM 892 C C . PRO A 1 114 ? -25.171 -7.616 2.536 1.00 96.25 114 PR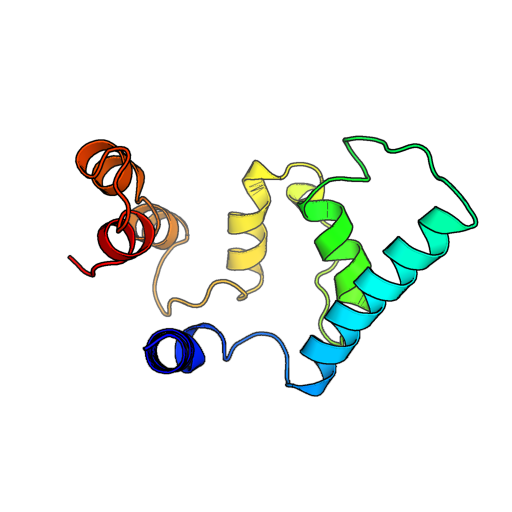O A C 1
ATOM 894 O O . PRO A 1 114 ? -24.498 -7.190 1.602 1.00 96.25 114 PRO A O 1
ATOM 897 N N . ASP A 1 115 ? -25.495 -6.839 3.571 1.00 94.75 115 ASP A N 1
ATOM 898 C CA . ASP A 1 115 ? -25.160 -5.419 3.710 1.00 94.75 115 ASP A CA 1
ATOM 899 C C . ASP A 1 115 ? -23.934 -5.155 4.613 1.00 94.75 115 ASP A C 1
ATOM 901 O O . ASP A 1 115 ? -23.705 -4.019 5.035 1.00 94.75 115 ASP A O 1
ATOM 905 N N . PHE A 1 116 ? -23.102 -6.173 4.883 1.00 93.38 116 PHE A N 1
ATOM 906 C CA . PHE A 1 116 ? -21.939 -6.100 5.787 1.00 93.38 116 PHE A CA 1
ATOM 907 C C . PHE A 1 116 ? -21.048 -4.881 5.521 1.00 93.38 116 PHE A C 1
ATOM 909 O O . PHE A 1 116 ? -20.734 -4.110 6.427 1.00 93.38 116 PHE A O 1
ATOM 916 N N . SER A 1 117 ? -20.705 -4.675 4.247 1.00 91.44 117 SER A N 1
ATOM 917 C CA . SER A 1 117 ? -19.854 -3.586 3.760 1.00 91.44 117 SER A CA 1
ATOM 918 C C . SER A 1 117 ? -20.375 -2.201 4.174 1.00 91.44 117 SER A C 1
ATOM 920 O O . SER A 1 117 ? -19.595 -1.330 4.564 1.00 91.44 117 SER A O 1
ATOM 922 N N . GLN A 1 118 ? -21.693 -1.997 4.131 1.00 92.50 118 GLN A N 1
ATOM 923 C CA . GLN A 1 118 ? -22.311 -0.732 4.523 1.00 92.50 118 GLN A CA 1
ATOM 924 C C . GLN A 1 118 ? -22.305 -0.576 6.045 1.00 92.50 118 GLN A C 1
ATOM 926 O O . GLN A 1 118 ? -21.980 0.496 6.548 1.00 92.50 118 GLN A O 1
ATOM 931 N N . ARG A 1 119 ? -22.601 -1.651 6.788 1.00 91.19 119 ARG A N 1
ATOM 932 C CA . ARG A 1 119 ? -22.657 -1.635 8.260 1.00 91.19 119 ARG A CA 1
ATOM 933 C C . ARG A 1 119 ? -21.326 -1.263 8.903 1.00 91.19 119 ARG A C 1
ATOM 935 O O . ARG A 1 119 ? -21.313 -0.442 9.812 1.00 91.19 119 ARG A O 1
ATOM 942 N N . ILE A 1 120 ? -20.214 -1.814 8.415 1.00 91.50 120 ILE A N 1
ATOM 943 C CA . ILE A 1 120 ? -18.884 -1.542 8.987 1.00 91.50 120 ILE A CA 1
ATOM 944 C C . ILE A 1 120 ? -18.350 -0.133 8.676 1.00 91.50 120 ILE A C 1
ATOM 946 O O . ILE A 1 120 ? -17.375 0.286 9.291 1.00 91.50 120 ILE A O 1
ATOM 950 N N . ARG A 1 121 ? -18.972 0.591 7.732 1.00 88.88 121 ARG A N 1
ATOM 951 C CA . ARG A 1 121 ? -18.562 1.934 7.278 1.00 88.88 121 ARG A CA 1
ATOM 952 C C . ARG A 1 121 ? -19.444 3.066 7.801 1.00 88.88 121 ARG A C 1
ATOM 954 O O . ARG A 1 121 ? -19.176 4.219 7.478 1.00 88.88 121 ARG A O 1
ATOM 961 N N . LYS A 1 122 ? -20.494 2.766 8.572 1.00 83.88 122 LYS A N 1
ATOM 962 C CA . LYS A 1 122 ? -21.307 3.823 9.182 1.00 83.88 122 LYS A CA 1
ATOM 963 C C . LYS A 1 122 ? -20.442 4.625 10.174 1.00 83.88 122 LYS A C 1
ATOM 965 O O . LYS A 1 122 ? -19.681 3.994 10.919 1.00 83.88 122 LYS A O 1
ATOM 970 N N . PRO A 1 123 ? -20.524 5.969 10.157 1.00 74.75 123 PRO A N 1
ATOM 971 C CA . PRO A 1 123 ? -19.950 6.788 11.217 1.00 74.75 123 PRO A CA 1
ATOM 972 C C . PRO A 1 123 ? -20.616 6.439 12.555 1.00 74.75 123 PRO A C 1
ATOM 974 O O . PRO A 1 123 ? -21.748 5.946 12.564 1.00 74.75 123 PRO A O 1
ATOM 977 N N . GLU A 1 124 ? -19.874 6.620 13.648 1.00 61.69 124 GLU A N 1
ATOM 978 C CA . GLU A 1 124 ? -20.394 6.466 15.016 1.00 61.69 124 GLU A CA 1
ATOM 979 C C . GLU A 1 124 ? -21.433 7.541 15.350 1.00 61.69 124 GLU A C 1
ATOM 981 O O . GLU A 1 124 ? -21.283 8.682 14.852 1.00 61.69 124 GLU A O 1
#

Foldseek 3Di:
DVVVVVVVCVVVPPDDDDPVLVVQLVVLVVVVVVVCVVPPDDDDCQCDDPQNSSQVSSVSDPPRDDDDVCSSVVVCVLVVCVVVCNNDDPPDDSVVVVVLPPLPVQLVVLDDDPCSVVSSPDDD

pLDDT: mean 84.47, std 19.21, range [28.14, 97.81]

Mean predicted aligned error: 7.61 Å

Solvent-accessible surface area (backbone atoms only — not comparable to full-atom values): 7705 Å² total; per-residue (Å²): 118,75,64,59,64,52,58,75,40,44,72,80,61,64,79,84,63,56,76,64,45,50,49,49,39,53,49,49,52,51,52,52,58,54,44,41,73,82,51,75,77,88,81,43,76,71,70,52,38,84,47,35,47,50,56,64,46,37,62,80,33,89,86,51,79,78,96,51,72,39,45,62,42,61,90,38,36,66,60,53,35,39,79,67,66,69,57,85,58,93,94,60,54,72,70,52,53,52,58,75,66,58,43,64,67,51,45,62,74,59,51,95,48,99,59,38,77,59,65,52,64,56,80,133

Sequence (124 aa):
MALEAVAAWAPLMAGVLDPEGRRAFFLEYVRQINALKDHPEFYNSLTTNCTTNIWTNSHVNPGHLPLSWKILASGHVPEYLFENGRLEDPGLTFADVQRRAHINARAKAAGIVPDFSQRIRKPE

Secondary structure (DSSP, 8-state):
-HHHHHHTTHHHHTTS--HHHHHHHHHHHHHHHHHHHHS-----TTTSSHHHHHHHHHTTSTTPPPP-HHHHSGGGHHHHHHHTT-S--TT--HHHHHHHH--HHHHHHH-S-TTHHHHTT---

Radius of gyration: 17.36 Å; Cα contacts (8 Å, |Δi|>4): 63; chains: 1; bounding box: 39×35×39 Å